Protein AF-A0A925WZ23-F1 (afdb_monomer)

Solvent-accessible surface area (backbone atoms only — not comparable to full-atom values): 11153 Å² total; per-residue (Å²): 137,86,86,80,85,84,81,82,82,82,83,83,80,76,80,79,72,85,75,87,81,86,76,84,57,63,62,31,81,73,69,48,51,49,50,76,66,59,37,26,32,71,50,56,82,53,88,65,64,74,45,58,58,96,52,36,69,50,75,63,53,84,91,38,93,86,45,48,68,52,73,32,52,40,54,87,93,41,61,55,33,90,82,62,77,79,44,45,34,69,83,40,50,71,52,77,45,82,48,52,50,87,78,73,72,67,96,45,88,52,53,52,71,43,71,50,79,48,66,29,73,86,71,56,67,51,42,40,31,43,44,62,55,30,42,33,32,53,35,81,97,79,52,36,68,55,63,67,46,85,39,67,36,53,79,52,80,40,79,45,73,50,74,44,69,52,66,78,81,76,81,77,80,124

Nearest PDB structures (foldseek):
  1mk9-assembly3_H  TM=7.115E-01  e=2.703E+00  Gallus gallus
  1mk9-assembly2_B  TM=7.123E-01  e=5.348E+00  Gallus gallus
  6jpl-assembly2_C  TM=5.974E-01  e=4.024E+00  Saccharomyces cerevisiae S288C
  8s4y-assembly1_B  TM=5.486E-01  e=3.393E+00  Mus musculus

Structure (mmCIF, N/CA/C/O backbone):
data_AF-A0A925WZ23-F1
#
_entry.id   AF-A0A925WZ23-F1
#
loop_
_atom_site.group_PDB
_atom_site.id
_atom_site.type_symbol
_atom_site.label_atom_id
_atom_site.label_alt_id
_atom_site.label_comp_id
_atom_site.label_asym_id
_atom_site.label_entity_id
_atom_site.label_seq_id
_atom_site.pdbx_PDB_ins_code
_atom_site.Cartn_x
_atom_site.Cartn_y
_atom_site.Cartn_z
_atom_site.occupancy
_atom_site.B_iso_or_equiv
_atom_site.auth_seq_id
_atom_site.auth_comp_id
_atom_site.auth_asym_id
_atom_site.auth_atom_id
_atom_site.pdbx_PDB_model_num
ATOM 1 N N . MET A 1 1 ? -72.463 7.765 33.916 1.00 39.47 1 MET A N 1
ATOM 2 C CA . MET A 1 1 ? -71.808 6.983 32.841 1.00 39.47 1 MET A CA 1
ATOM 3 C C . MET A 1 1 ? -70.412 7.551 32.624 1.00 39.47 1 MET A C 1
ATOM 5 O O . MET A 1 1 ? -70.305 8.736 32.345 1.00 39.47 1 MET A O 1
ATOM 9 N N . ARG A 1 2 ? -69.348 6.773 32.864 1.00 41.22 2 ARG A N 1
ATOM 10 C CA . ARG A 1 2 ? -67.948 7.220 32.736 1.00 41.22 2 ARG A CA 1
ATOM 11 C C . ARG A 1 2 ? -67.369 6.653 31.438 1.00 41.22 2 ARG A C 1
ATOM 13 O O . ARG A 1 2 ? -67.176 5.446 31.351 1.00 41.22 2 ARG A O 1
ATOM 20 N N . SER A 1 3 ? -67.134 7.512 30.449 1.00 43.75 3 SER A N 1
ATOM 21 C CA . SER A 1 3 ? -66.440 7.150 29.207 1.00 43.75 3 SER A CA 1
ATOM 22 C C . SER A 1 3 ? -64.935 7.075 29.476 1.00 43.75 3 SER A C 1
ATOM 24 O O . SER A 1 3 ? -64.373 8.003 30.060 1.00 43.75 3 SER A O 1
ATOM 26 N N . ARG A 1 4 ? -64.288 5.964 29.110 1.00 53.38 4 ARG A N 1
ATOM 27 C CA . ARG A 1 4 ? -62.828 5.818 29.156 1.00 53.38 4 ARG A CA 1
ATOM 28 C C . ARG A 1 4 ? -62.291 5.892 27.733 1.00 53.38 4 ARG A C 1
ATOM 30 O O . ARG A 1 4 ? -62.559 5.011 26.924 1.00 53.38 4 ARG A O 1
ATOM 37 N N . LEU A 1 5 ? -61.543 6.954 27.459 1.00 49.75 5 LEU A N 1
ATOM 38 C CA . LEU A 1 5 ? -60.816 7.164 26.216 1.00 49.75 5 LEU A CA 1
ATOM 39 C C . LEU A 1 5 ? -59.520 6.339 26.274 1.00 49.75 5 LEU A C 1
ATOM 41 O O . LEU A 1 5 ? -58.648 6.618 27.095 1.00 49.75 5 LEU A O 1
ATOM 45 N N . PHE A 1 6 ? -59.415 5.300 25.448 1.00 47.91 6 PHE A N 1
ATOM 46 C CA . PHE A 1 6 ? -58.162 4.574 25.245 1.00 47.91 6 PHE A CA 1
ATOM 47 C C . PHE A 1 6 ? -57.334 5.326 24.200 1.00 47.91 6 PHE A C 1
ATOM 49 O O . PHE A 1 6 ? -57.698 5.368 23.028 1.00 47.91 6 PHE A O 1
ATOM 56 N N . VAL A 1 7 ? -56.232 5.935 24.632 1.00 54.97 7 VAL A N 1
ATOM 57 C CA . VAL A 1 7 ? -55.208 6.476 23.733 1.00 54.97 7 VAL A CA 1
ATOM 58 C C . VAL A 1 7 ? -54.249 5.335 23.409 1.00 54.97 7 VAL A C 1
ATOM 60 O O . VAL A 1 7 ? -53.565 4.823 24.293 1.00 54.97 7 VAL A O 1
ATOM 63 N N . LEU A 1 8 ? -54.246 4.902 22.150 1.00 46.81 8 LEU A N 1
ATOM 64 C CA . LEU A 1 8 ? -53.315 3.909 21.627 1.00 46.81 8 LEU A CA 1
ATOM 65 C C . LEU A 1 8 ? -52.092 4.651 21.074 1.00 46.81 8 LEU A C 1
ATOM 67 O O . LEU A 1 8 ? -52.156 5.247 20.002 1.00 46.81 8 LEU A O 1
ATOM 71 N N . THR A 1 9 ? -50.987 4.648 21.815 1.00 55.19 9 THR A N 1
ATOM 72 C CA . THR A 1 9 ? -49.722 5.234 21.356 1.00 55.19 9 THR A CA 1
ATOM 73 C C . THR A 1 9 ? -48.962 4.191 20.538 1.00 55.19 9 THR A C 1
ATOM 75 O O . THR A 1 9 ? -48.444 3.222 21.090 1.00 55.19 9 THR A O 1
ATOM 78 N N . THR A 1 10 ? -48.901 4.356 19.218 1.00 57.50 10 THR A N 1
ATOM 79 C CA . THR A 1 10 ? -48.078 3.510 18.342 1.00 57.50 10 THR A CA 1
ATOM 80 C C . THR A 1 10 ? -46.626 3.991 18.393 1.00 57.50 10 THR A C 1
ATOM 82 O O . THR A 1 10 ? -46.320 5.095 17.949 1.00 57.50 10 THR A O 1
ATOM 85 N N . LEU A 1 11 ? -45.724 3.176 18.947 1.00 54.38 11 LEU A N 1
ATOM 86 C CA . LEU A 1 11 ? -44.281 3.430 18.941 1.00 54.38 11 LEU A CA 1
ATOM 87 C C . LEU A 1 11 ? -43.691 2.958 17.602 1.00 54.38 11 LEU A C 1
ATOM 89 O O . LEU A 1 11 ? -43.564 1.758 17.366 1.00 54.38 11 LEU A O 1
ATOM 93 N N . LEU A 1 12 ? -43.348 3.898 16.720 1.00 55.97 12 LEU A N 1
ATOM 94 C CA . LEU A 1 12 ? -42.657 3.618 15.462 1.00 55.97 12 LEU A CA 1
ATOM 95 C C . LEU A 1 12 ? -41.151 3.480 15.740 1.00 55.97 12 LEU A C 1
ATOM 97 O O . LEU A 1 12 ? -40.450 4.473 15.916 1.00 55.97 12 LEU A O 1
ATOM 101 N N . ILE A 1 13 ? -40.653 2.245 15.811 1.00 62.09 13 ILE A N 1
ATOM 102 C CA . ILE A 1 13 ? -39.216 1.963 15.911 1.00 62.09 13 ILE A CA 1
ATOM 103 C C . ILE A 1 13 ? -38.623 2.102 14.507 1.00 62.09 13 ILE A C 1
ATOM 105 O O . ILE A 1 13 ? -38.771 1.214 13.669 1.00 62.09 13 ILE A O 1
ATOM 109 N N . THR A 1 14 ? -37.954 3.218 14.227 1.00 55.91 14 THR A N 1
ATOM 110 C CA . THR A 1 14 ? -37.110 3.338 13.035 1.00 55.91 14 THR A CA 1
ATOM 111 C C . THR A 1 14 ? -35.852 2.504 13.251 1.00 55.91 14 THR A C 1
ATOM 113 O O . THR A 1 14 ? -34.977 2.898 14.024 1.00 55.91 14 THR A O 1
ATOM 116 N N . LEU A 1 15 ? -35.745 1.353 12.580 1.00 49.62 15 LEU A N 1
ATOM 117 C CA . LEU A 1 15 ? -34.455 0.688 12.420 1.00 49.62 15 LEU A CA 1
ATOM 118 C C . LEU A 1 15 ? -33.550 1.628 11.616 1.00 49.62 15 LEU A C 1
ATOM 120 O O . LEU A 1 15 ? -33.713 1.783 10.406 1.00 49.62 15 LEU A O 1
ATOM 124 N N . LEU A 1 16 ? -32.600 2.266 12.294 1.00 52.72 16 LEU A N 1
ATOM 125 C CA . LEU A 1 16 ? -31.452 2.875 11.637 1.00 52.72 16 LEU A CA 1
ATOM 126 C C . LEU A 1 16 ? -30.608 1.721 11.088 1.00 52.72 16 LEU A C 1
ATOM 128 O O . LEU A 1 16 ? -29.799 1.139 11.805 1.00 52.72 16 LEU A O 1
ATOM 132 N N . GLY A 1 17 ? -30.858 1.329 9.838 1.00 53.75 17 GLY A N 1
ATOM 133 C CA . GLY A 1 17 ? -29.976 0.406 9.133 1.00 53.75 17 GLY A CA 1
ATOM 134 C C . GLY A 1 17 ? -28.575 1.009 9.082 1.00 53.75 17 GLY A C 1
ATOM 135 O O . GLY A 1 17 ? -28.423 2.173 8.703 1.00 53.75 17 GLY A O 1
ATOM 136 N N . SER A 1 18 ? -27.558 0.246 9.483 1.00 59.31 18 SER A N 1
ATOM 137 C CA . SER A 1 18 ? -26.174 0.662 9.286 1.00 59.31 18 SER A CA 1
ATOM 138 C C . SER A 1 18 ? -25.931 0.806 7.784 1.00 59.31 18 SER A C 1
ATOM 140 O O . SER A 1 18 ? -26.081 -0.138 7.009 1.00 59.31 18 SER A O 1
ATOM 142 N N . ARG A 1 19 ? -25.610 2.023 7.342 1.00 58.12 19 ARG A N 1
ATOM 143 C CA . ARG A 1 19 ? -25.123 2.243 5.981 1.00 58.12 19 ARG A CA 1
ATOM 144 C C . ARG A 1 19 ? -23.634 1.932 5.980 1.00 58.12 19 ARG A C 1
ATOM 146 O O . ARG A 1 19 ? -22.880 2.594 6.687 1.00 58.12 19 ARG A O 1
ATOM 153 N N . ALA A 1 20 ? -23.220 0.947 5.190 1.00 65.12 20 ALA A N 1
ATOM 154 C CA . ALA A 1 20 ? -21.821 0.821 4.813 1.00 65.12 20 ALA A CA 1
ATOM 155 C C . ALA A 1 20 ? -21.452 2.060 3.982 1.00 65.12 20 ALA A C 1
ATOM 157 O O . ALA A 1 20 ? -22.088 2.339 2.965 1.00 65.12 20 ALA A O 1
ATOM 158 N N . HIS A 1 21 ? -20.487 2.844 4.459 1.00 76.56 21 HIS A N 1
ATOM 159 C CA . HIS A 1 21 ? -19.966 4.005 3.748 1.00 76.56 21 HIS A CA 1
ATOM 160 C C . HIS A 1 21 ? -18.660 3.598 3.066 1.00 76.56 21 HIS A C 1
ATOM 162 O O . HIS A 1 21 ? -17.640 3.451 3.736 1.00 76.56 21 HIS A O 1
ATOM 168 N N . ALA A 1 22 ? -18.697 3.393 1.751 1.00 89.56 22 ALA A N 1
ATOM 169 C CA . ALA A 1 22 ? -17.489 3.201 0.958 1.00 89.56 22 ALA A CA 1
ATOM 170 C C . ALA A 1 22 ? -16.829 4.563 0.707 1.00 89.56 22 ALA A C 1
ATOM 172 O O . ALA A 1 22 ? -17.512 5.535 0.376 1.00 89.56 22 ALA A O 1
ATOM 173 N N . LEU A 1 23 ? -15.514 4.635 0.900 1.00 94.75 23 LEU A N 1
ATOM 174 C CA . LEU A 1 23 ? -14.710 5.809 0.590 1.00 94.75 23 LEU A CA 1
ATOM 175 C C . LEU A 1 23 ? -13.649 5.417 -0.436 1.00 94.75 23 LEU A C 1
ATOM 177 O O . LEU A 1 23 ? -12.759 4.627 -0.124 1.00 94.75 23 LEU A O 1
ATOM 181 N N . ASP A 1 24 ? -13.721 6.009 -1.624 1.00 95.56 24 ASP A N 1
ATOM 182 C CA . ASP A 1 24 ? -12.713 5.802 -2.658 1.00 95.56 24 ASP A CA 1
ATOM 183 C C . ASP A 1 24 ? -11.449 6.594 -2.309 1.00 95.56 24 ASP A C 1
ATOM 185 O O . ASP A 1 24 ? -11.423 7.825 -2.380 1.00 95.56 24 ASP A O 1
ATOM 189 N N . LEU A 1 25 ? -10.386 5.881 -1.931 1.00 96.94 25 LEU A N 1
ATOM 190 C CA . LEU A 1 25 ? -9.069 6.484 -1.687 1.00 96.94 25 LEU A CA 1
ATOM 191 C C . LEU A 1 25 ? -8.314 6.773 -2.992 1.00 96.94 25 LEU A C 1
ATOM 193 O O . LEU A 1 25 ? -7.439 7.637 -3.026 1.00 96.94 25 LEU A O 1
ATOM 197 N N . TYR A 1 26 ? -8.648 6.042 -4.056 1.00 97.44 26 TYR A N 1
ATOM 198 C CA . TYR A 1 26 ? -8.081 6.189 -5.388 1.00 97.44 26 TYR A CA 1
ATOM 199 C C . TYR A 1 26 ? -9.083 5.729 -6.451 1.00 97.44 26 TYR A C 1
ATOM 201 O O . TYR A 1 26 ? -9.623 4.629 -6.375 1.00 97.44 26 TYR A O 1
ATOM 209 N N . ASN A 1 27 ? -9.278 6.556 -7.475 1.00 96.50 27 ASN A N 1
ATOM 210 C CA . ASN A 1 27 ? -10.039 6.246 -8.674 1.00 96.50 27 ASN A CA 1
ATOM 211 C C . ASN A 1 27 ? -9.150 6.421 -9.913 1.00 96.50 27 ASN A C 1
ATOM 213 O O . ASN A 1 27 ? -8.885 7.542 -10.358 1.00 96.50 27 ASN A O 1
ATOM 217 N N . GLY A 1 28 ? -8.714 5.308 -10.502 1.00 96.12 28 GLY A N 1
ATOM 218 C CA . GLY A 1 28 ? -7.840 5.332 -11.674 1.00 96.12 28 GLY A CA 1
ATOM 219 C C . GLY A 1 28 ? -8.473 5.930 -12.933 1.00 96.12 28 GLY A C 1
ATOM 220 O O . GLY A 1 28 ? -7.747 6.426 -13.793 1.00 96.12 28 GLY A O 1
ATOM 221 N N . ALA A 1 29 ? -9.808 5.978 -13.032 1.00 96.38 29 ALA A N 1
ATOM 222 C CA . ALA A 1 29 ? -10.502 6.587 -14.170 1.00 96.38 29 ALA A CA 1
ATOM 223 C C . ALA A 1 29 ? -10.281 8.107 -14.274 1.00 96.38 29 ALA A C 1
ATOM 225 O O . ALA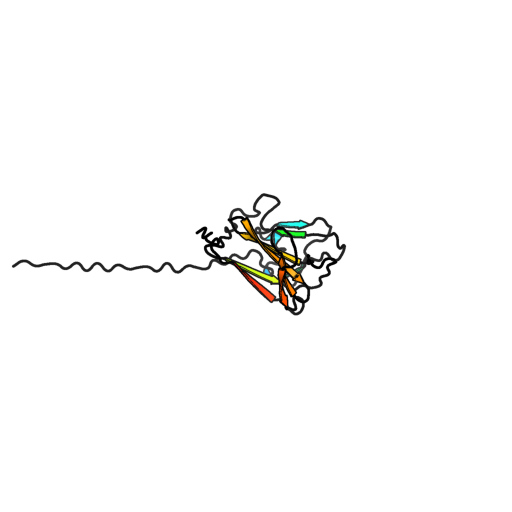 A 1 29 ? -10.519 8.688 -15.331 1.00 96.38 29 ALA A O 1
ATOM 226 N N . LEU A 1 30 ? -9.801 8.754 -13.205 1.00 96.88 30 LEU A N 1
ATOM 227 C CA . LEU A 1 30 ? -9.452 10.177 -13.212 1.00 96.88 30 LEU A CA 1
ATOM 228 C C . LEU A 1 30 ? -8.134 10.479 -13.943 1.00 96.88 30 LEU A C 1
ATOM 230 O O . LEU A 1 30 ? -7.814 11.647 -14.147 1.00 96.88 30 LEU A O 1
ATOM 234 N N . GLY A 1 31 ? -7.360 9.461 -14.335 1.00 96.44 31 GLY A N 1
ATOM 235 C CA . GLY A 1 31 ? -6.107 9.657 -15.072 1.00 96.44 31 GLY A CA 1
ATOM 236 C C . GLY A 1 31 ? -4.987 10.310 -14.253 1.00 96.44 31 GLY A C 1
ATOM 237 O O . GLY A 1 31 ? -4.012 10.788 -14.826 1.00 96.44 31 GLY A O 1
ATOM 238 N N . THR A 1 32 ? -5.108 10.316 -12.926 1.00 97.50 32 THR A N 1
ATOM 239 C CA . THR A 1 32 ? -4.125 10.851 -11.973 1.00 97.50 32 THR A CA 1
ATOM 240 C C . THR A 1 32 ? -3.491 9.735 -11.142 1.00 97.50 32 THR A C 1
ATOM 242 O O . THR A 1 32 ? -3.977 8.601 -11.136 1.00 97.50 32 THR A O 1
ATOM 245 N N . THR A 1 33 ? -2.376 10.013 -10.466 1.00 97.62 33 THR A N 1
ATOM 246 C CA . THR A 1 33 ? -1.797 9.094 -9.471 1.00 97.62 33 THR A CA 1
ATOM 247 C C . THR A 1 33 ? -2.576 9.172 -8.148 1.00 97.62 33 THR A C 1
ATOM 249 O O . THR A 1 33 ? -3.246 10.178 -7.894 1.00 97.62 33 THR A O 1
ATOM 252 N N . PRO A 1 34 ? -2.513 8.148 -7.272 1.00 97.88 34 PRO A N 1
ATOM 253 C CA . PRO A 1 34 ? -3.244 8.161 -6.002 1.00 97.88 34 PRO A CA 1
ATOM 254 C C . PRO A 1 34 ? -2.949 9.382 -5.119 1.00 97.88 34 PRO A C 1
ATOM 256 O O . PRO A 1 34 ? -3.846 9.917 -4.468 1.00 97.88 34 PRO A O 1
ATOM 259 N N . ASP A 1 35 ? -1.713 9.884 -5.135 1.00 97.81 35 ASP A N 1
ATOM 260 C CA . ASP A 1 35 ? -1.300 11.038 -4.335 1.00 97.81 35 ASP A CA 1
ATOM 261 C C . ASP A 1 35 ? -1.810 12.393 -4.852 1.00 97.81 35 ASP A C 1
ATOM 263 O O . ASP A 1 35 ? -1.763 13.397 -4.143 1.00 97.81 35 ASP A O 1
ATOM 267 N N . GLN A 1 36 ? -2.373 12.417 -6.060 1.00 97.75 36 GLN A N 1
ATOM 268 C CA . GLN A 1 36 ? -3.019 13.590 -6.646 1.00 97.75 36 GLN A CA 1
ATOM 269 C C . GLN A 1 36 ? -4.522 13.664 -6.325 1.00 97.75 36 GLN A C 1
ATOM 271 O O . GLN A 1 36 ? -5.186 14.610 -6.744 1.00 97.75 36 GLN A O 1
ATOM 276 N N . GLN A 1 37 ? -5.073 12.689 -5.590 1.00 97.88 37 GLN A N 1
ATOM 277 C CA . GLN A 1 37 ? -6.508 12.610 -5.268 1.00 97.88 37 GLN A CA 1
ATOM 278 C C . GLN A 1 37 ? -6.840 13.023 -3.826 1.00 97.88 37 GLN A C 1
ATOM 280 O O . GLN A 1 37 ? -7.991 12.954 -3.404 1.00 97.88 37 GLN A O 1
ATOM 285 N N . GLY A 1 38 ? -5.840 13.488 -3.069 1.00 97.50 38 GLY A N 1
ATOM 286 C CA . GLY A 1 38 ? -6.034 14.132 -1.767 1.00 97.50 38 GLY A CA 1
ATOM 287 C C . GLY A 1 38 ? -6.230 13.188 -0.579 1.00 97.50 38 GLY A C 1
ATOM 288 O O . GLY A 1 38 ? -6.439 13.678 0.525 1.00 97.50 38 GLY A O 1
ATOM 289 N N . TRP A 1 39 ? -6.151 11.869 -0.769 1.00 97.94 39 TRP A N 1
ATOM 290 C CA . TRP A 1 39 ? -6.257 10.878 0.316 1.00 97.94 39 TRP A CA 1
ATOM 291 C C . TRP A 1 39 ? -4.931 10.240 0.704 1.00 97.94 39 TRP A C 1
ATOM 293 O O . TRP A 1 39 ? -4.758 9.830 1.850 1.00 97.94 39 TRP A O 1
ATOM 303 N N . LEU A 1 40 ? -4.009 10.148 -0.250 1.00 97.94 40 LEU A N 1
ATOM 304 C CA . LEU A 1 40 ? -2.755 9.429 -0.109 1.00 97.94 40 LEU A CA 1
ATOM 305 C C . LEU A 1 40 ? -1.581 10.349 -0.440 1.00 97.94 40 LEU A C 1
ATOM 307 O O . LEU A 1 40 ? -1.723 11.348 -1.139 1.00 97.94 40 LEU A O 1
ATOM 311 N N . LYS A 1 41 ? -0.403 10.005 0.065 1.00 97.81 41 LYS A N 1
ATOM 312 C CA . LYS A 1 41 ? 0.867 10.642 -0.256 1.00 97.81 41 LYS A CA 1
ATOM 313 C C . LYS A 1 41 ? 1.820 9.586 -0.781 1.00 97.81 41 LYS A C 1
ATOM 315 O O . LYS A 1 41 ? 2.016 8.562 -0.130 1.00 97.81 41 LYS A O 1
ATOM 320 N N . PHE A 1 42 ? 2.419 9.861 -1.935 1.00 97.44 42 PHE A N 1
ATOM 321 C CA . PHE A 1 42 ? 3.520 9.070 -2.459 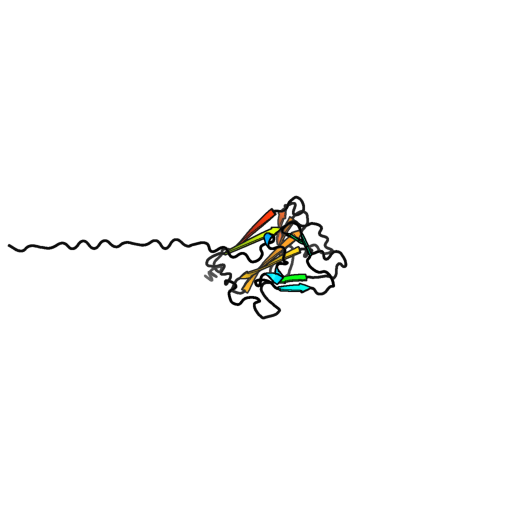1.00 97.44 42 PHE A CA 1
ATOM 322 C C . PHE A 1 42 ? 4.821 9.467 -1.761 1.00 97.44 42 PHE A C 1
ATOM 324 O O . PHE A 1 42 ? 5.129 10.658 -1.648 1.00 97.44 42 PHE A O 1
ATOM 331 N N . ASN A 1 43 ? 5.571 8.467 -1.307 1.00 95.12 43 ASN A N 1
ATOM 332 C CA . ASN A 1 43 ? 6.930 8.618 -0.802 1.00 95.12 43 ASN A CA 1
ATOM 333 C C . ASN A 1 43 ? 7.804 7.516 -1.406 1.00 95.12 43 ASN A C 1
ATOM 335 O O . ASN A 1 43 ? 7.346 6.386 -1.571 1.00 95.12 43 ASN A O 1
ATOM 339 N N . THR A 1 44 ? 9.057 7.844 -1.702 1.00 94.44 44 THR A N 1
ATOM 340 C CA . THR A 1 44 ? 10.079 6.904 -2.177 1.00 94.44 44 THR A CA 1
ATOM 341 C C . THR A 1 44 ? 11.439 7.312 -1.614 1.00 94.44 44 THR A C 1
ATOM 343 O O . THR A 1 44 ? 11.664 8.499 -1.362 1.00 94.44 44 THR A O 1
ATOM 346 N N . ASP A 1 45 ? 12.325 6.345 -1.390 1.00 92.81 45 ASP A N 1
ATOM 347 C CA . ASP A 1 45 ? 13.746 6.578 -1.102 1.00 92.81 45 ASP A CA 1
ATOM 348 C C . ASP A 1 45 ? 14.638 6.485 -2.359 1.00 92.81 45 ASP A C 1
ATOM 350 O O . ASP A 1 45 ? 15.842 6.739 -2.280 1.00 92.81 45 ASP A O 1
ATOM 354 N N . GLY A 1 46 ? 14.041 6.176 -3.516 1.00 91.12 46 GLY A N 1
ATOM 355 C CA . GLY A 1 46 ? 14.698 6.090 -4.817 1.00 91.12 46 GLY A CA 1
ATOM 356 C C . GLY A 1 46 ? 14.198 7.115 -5.842 1.00 91.12 46 GLY A C 1
ATOM 357 O O . GLY A 1 46 ? 13.664 8.172 -5.501 1.00 91.12 46 GLY A O 1
ATOM 358 N N . ALA A 1 47 ? 14.431 6.824 -7.124 1.00 89.81 47 ALA A N 1
ATOM 359 C CA . ALA A 1 47 ? 14.112 7.714 -8.247 1.00 89.81 47 ALA A CA 1
ATOM 360 C C . ALA A 1 47 ? 12.823 7.325 -8.992 1.00 89.81 47 ALA A C 1
ATOM 362 O O . ALA A 1 47 ? 12.350 8.079 -9.847 1.00 89.81 47 ALA A O 1
ATOM 363 N N . SER A 1 48 ? 12.261 6.157 -8.694 1.00 92.44 48 SER A N 1
ATOM 364 C CA . SER A 1 48 ? 11.067 5.634 -9.335 1.00 92.44 48 SER A CA 1
ATOM 365 C C . SER A 1 48 ? 9.851 6.467 -8.966 1.00 92.44 48 SER A C 1
ATOM 367 O O . SER A 1 48 ? 9.634 6.855 -7.816 1.00 92.44 48 SER A O 1
ATOM 369 N N . THR A 1 49 ? 9.034 6.742 -9.976 1.00 93.62 49 THR A N 1
ATOM 370 C CA . THR A 1 49 ? 7.807 7.524 -9.843 1.00 93.62 49 THR A CA 1
ATOM 371 C C . THR A 1 49 ? 6.631 6.723 -10.390 1.00 93.62 49 THR A C 1
ATOM 373 O O . THR A 1 49 ? 6.789 5.990 -11.371 1.00 93.62 49 THR A O 1
ATOM 376 N N . PRO A 1 50 ? 5.447 6.817 -9.765 1.00 96.81 50 PRO A N 1
ATOM 377 C CA . PRO A 1 50 ? 4.261 6.152 -10.271 1.00 96.81 50 PRO A CA 1
ATOM 378 C C . PRO A 1 50 ? 3.831 6.773 -11.602 1.00 96.81 50 PRO A C 1
ATOM 380 O O . PRO A 1 50 ? 3.830 7.992 -11.769 1.00 96.81 50 PRO A O 1
ATOM 383 N N . THR A 1 51 ? 3.414 5.932 -12.543 1.00 97.00 51 THR A N 1
ATOM 384 C CA . THR A 1 51 ? 2.897 6.353 -13.851 1.00 97.00 51 THR A CA 1
ATOM 385 C C . THR A 1 51 ? 1.448 5.918 -14.004 1.00 97.00 51 THR A C 1
ATOM 387 O O . THR A 1 51 ? 1.073 4.837 -13.552 1.00 97.00 51 THR A O 1
ATOM 390 N N . THR A 1 52 ? 0.614 6.745 -14.637 1.00 97.38 52 THR A N 1
ATOM 391 C CA . THR A 1 52 ? -0.807 6.434 -14.848 1.00 97.38 52 THR A CA 1
ATOM 392 C C . THR A 1 52 ? -1.100 6.190 -16.325 1.00 97.38 52 THR A C 1
ATOM 394 O O . THR A 1 52 ? -0.789 7.021 -17.175 1.00 97.38 52 THR A O 1
ATOM 397 N N . ALA A 1 53 ? -1.723 5.051 -16.628 1.00 95.88 53 ALA A N 1
ATOM 398 C CA . ALA A 1 53 ? -2.195 4.680 -17.960 1.00 95.88 53 ALA A CA 1
ATOM 399 C C . ALA A 1 53 ? -3.336 3.653 -17.855 1.00 95.88 53 ALA A C 1
ATOM 401 O O . ALA A 1 53 ? -3.350 2.820 -16.952 1.00 95.88 53 ALA A O 1
ATOM 402 N N . GLY A 1 54 ? -4.302 3.693 -18.781 1.00 93.19 54 GLY A N 1
ATOM 403 C CA . GLY A 1 54 ? -5.364 2.677 -18.860 1.00 93.19 54 GLY A CA 1
ATOM 404 C C . GLY A 1 54 ? -6.210 2.538 -17.586 1.00 93.19 54 GLY A C 1
ATOM 405 O O . GLY A 1 54 ? -6.537 1.422 -17.191 1.00 93.19 54 GLY A O 1
ATOM 406 N N . ASN A 1 55 ? -6.539 3.661 -16.939 1.00 96.25 55 ASN A N 1
ATOM 407 C CA . ASN A 1 55 ? -7.269 3.734 -15.666 1.00 96.25 55 ASN A CA 1
ATOM 408 C C . ASN A 1 55 ? -6.562 3.050 -14.481 1.00 96.25 55 ASN A C 1
ATOM 410 O O . ASN A 1 55 ? -7.220 2.577 -13.555 1.00 96.25 55 ASN A O 1
ATOM 414 N N . LYS A 1 56 ? -5.229 2.946 -14.526 1.00 95.75 56 LYS A N 1
ATOM 415 C CA . LYS A 1 56 ? -4.402 2.307 -13.497 1.00 95.75 56 LYS A CA 1
ATOM 416 C C . LYS A 1 56 ? -3.145 3.120 -13.242 1.00 95.75 56 LYS A C 1
ATOM 418 O O . LYS A 1 56 ? -2.660 3.811 -14.137 1.00 95.75 56 LYS A O 1
ATOM 423 N N . THR A 1 57 ? -2.582 2.957 -12.053 1.00 97.50 57 THR A N 1
ATOM 424 C CA . THR A 1 57 ? -1.249 3.445 -11.715 1.00 97.50 57 THR A CA 1
ATOM 425 C C . THR A 1 57 ? -0.293 2.264 -11.593 1.00 97.50 57 THR A C 1
ATOM 427 O O . THR A 1 57 ? -0.600 1.281 -10.924 1.00 97.50 57 THR A O 1
ATOM 430 N N . THR A 1 58 ? 0.859 2.365 -12.250 1.00 97.06 58 THR A N 1
ATOM 431 C CA . THR A 1 58 ? 1.972 1.420 -12.134 1.00 97.06 58 THR A CA 1
ATOM 432 C C . THR A 1 58 ? 3.082 2.072 -11.327 1.00 97.06 58 THR A C 1
ATOM 434 O O . THR A 1 58 ? 3.507 3.182 -11.649 1.00 97.06 58 THR A O 1
ATOM 437 N N . PHE A 1 59 ? 3.554 1.380 -10.295 1.00 95.94 59 PHE A N 1
ATOM 438 C CA . PHE A 1 59 ? 4.762 1.736 -9.564 1.00 95.94 59 PHE A CA 1
ATOM 439 C C . PHE A 1 59 ? 5.793 0.624 -9.777 1.00 95.94 59 PHE A C 1
ATOM 441 O O . PHE A 1 59 ? 5.549 -0.521 -9.406 1.00 95.94 59 PHE A O 1
ATOM 448 N N . ASP A 1 60 ? 6.892 0.959 -10.450 1.00 94.56 60 ASP A N 1
ATOM 449 C CA . ASP A 1 60 ? 7.973 0.042 -10.812 1.00 94.56 60 ASP A CA 1
ATOM 450 C C . ASP A 1 60 ? 9.218 0.419 -10.007 1.00 94.56 60 ASP A C 1
ATOM 452 O O . ASP A 1 60 ? 9.715 1.528 -10.155 1.00 94.56 60 ASP A O 1
ATOM 456 N N . THR A 1 61 ? 9.694 -0.487 -9.154 1.00 93.19 61 THR A N 1
ATOM 457 C CA . THR A 1 61 ? 10.908 -0.332 -8.332 1.00 93.19 61 THR A CA 1
ATOM 458 C C . THR A 1 61 ? 12.049 -1.237 -8.812 1.00 93.19 61 THR A C 1
ATOM 460 O O . THR A 1 61 ? 13.039 -1.442 -8.112 1.00 93.19 61 THR A O 1
ATOM 463 N N . SER A 1 62 ? 11.937 -1.804 -10.018 1.00 90.88 62 SER A N 1
ATOM 464 C CA . SER A 1 62 ? 12.872 -2.810 -10.545 1.00 90.88 62 SER A CA 1
ATOM 465 C C . SER A 1 62 ? 14.270 -2.265 -10.857 1.00 90.88 62 SER A C 1
ATOM 467 O O . SER A 1 62 ? 15.206 -3.045 -11.049 1.00 90.88 62 SER A O 1
ATOM 469 N N . ALA A 1 63 ? 14.443 -0.939 -10.864 1.00 90.12 63 ALA A N 1
ATOM 470 C CA . ALA A 1 63 ? 15.717 -0.279 -11.128 1.00 90.12 63 ALA A CA 1
ATOM 471 C C . ALA A 1 63 ? 16.801 -0.618 -10.085 1.00 90.12 63 ALA A C 1
ATOM 473 O O . ALA A 1 63 ? 17.979 -0.714 -10.439 1.00 90.12 63 ALA A O 1
ATOM 474 N N . ALA A 1 64 ? 16.425 -0.816 -8.816 1.00 88.75 64 ALA A N 1
ATOM 475 C CA . ALA A 1 64 ? 17.343 -1.218 -7.752 1.00 88.75 64 ALA A CA 1
ATOM 476 C C . ALA A 1 64 ? 16.609 -1.948 -6.617 1.00 88.75 64 ALA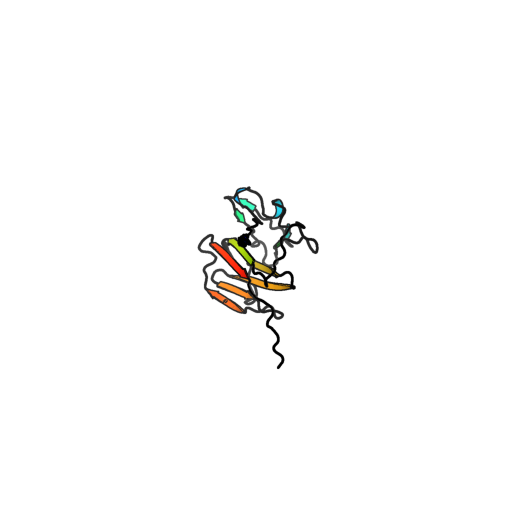 A C 1
ATOM 478 O O . ALA A 1 64 ? 15.638 -1.438 -6.077 1.00 88.75 64 ALA A O 1
ATOM 479 N N . GLN A 1 65 ? 17.142 -3.082 -6.143 1.00 84.62 65 GLN A N 1
ATOM 480 C CA . GLN A 1 65 ? 16.540 -3.823 -5.016 1.00 84.62 65 GLN A CA 1
ATOM 481 C C . GLN A 1 65 ? 16.501 -3.052 -3.685 1.00 84.62 65 GLN A C 1
ATOM 483 O O . GLN A 1 65 ? 15.790 -3.448 -2.765 1.00 84.62 65 GLN A O 1
ATOM 488 N N . SER A 1 66 ? 17.291 -1.986 -3.543 1.00 89.06 66 SER A N 1
ATOM 489 C CA . SER A 1 66 ? 17.247 -1.122 -2.361 1.00 89.06 66 SER A CA 1
ATOM 490 C C . SER A 1 66 ? 16.088 -0.131 -2.385 1.00 89.06 66 SER A C 1
ATOM 492 O O . SER A 1 66 ? 15.821 0.470 -1.352 1.00 89.06 66 SER A O 1
ATOM 494 N N . GLU A 1 67 ? 15.455 0.074 -3.539 1.00 92.25 67 GLU A N 1
ATOM 495 C CA . GLU A 1 67 ? 14.412 1.074 -3.705 1.00 92.25 67 GLU A CA 1
ATOM 496 C C . GLU A 1 67 ? 13.113 0.652 -3.020 1.00 92.25 67 GLU A C 1
ATOM 498 O O . GLU A 1 67 ? 12.621 -0.468 -3.175 1.00 92.25 67 GLU A O 1
ATOM 503 N N . ARG A 1 68 ? 12.553 1.584 -2.254 1.00 91.38 68 ARG A N 1
ATOM 504 C CA . ARG A 1 68 ? 11.320 1.424 -1.498 1.00 91.38 68 ARG A CA 1
ATOM 505 C C . ARG A 1 68 ? 10.457 2.647 -1.701 1.00 91.38 68 ARG A C 1
ATOM 507 O O . ARG A 1 68 ? 10.909 3.785 -1.620 1.00 91.38 68 ARG A O 1
ATOM 514 N N . GLY A 1 69 ? 9.169 2.413 -1.866 1.00 94.75 69 GLY A N 1
ATOM 515 C CA . GLY A 1 69 ? 8.201 3.487 -1.914 1.00 94.75 69 GLY A CA 1
ATOM 516 C C . GLY A 1 69 ? 6.789 2.957 -1.850 1.00 94.75 69 GLY A C 1
ATOM 517 O O . GLY A 1 69 ? 6.553 1.751 -1.813 1.00 94.75 69 GLY A O 1
ATOM 518 N N . GLY A 1 70 ? 5.842 3.877 -1.821 1.00 96.12 70 GLY A N 1
ATOM 519 C CA . GLY A 1 70 ? 4.438 3.528 -1.782 1.00 96.12 70 GLY A CA 1
ATOM 520 C C . GLY A 1 70 ? 3.559 4.715 -1.452 1.00 96.12 70 GLY A C 1
ATOM 521 O O . GLY A 1 70 ? 4.001 5.866 -1.401 1.00 96.12 70 GLY A O 1
ATOM 522 N N . PHE A 1 71 ? 2.290 4.403 -1.226 1.00 97.56 71 PHE A N 1
ATOM 523 C CA . PHE A 1 71 ? 1.255 5.371 -0.909 1.00 97.56 71 PHE A CA 1
ATOM 524 C C . PHE A 1 71 ? 0.791 5.170 0.529 1.00 97.56 71 PHE A C 1
ATOM 526 O O . PHE A 1 71 ? 0.535 4.047 0.950 1.00 97.56 71 PHE A O 1
ATOM 533 N N . SER A 1 72 ? 0.663 6.262 1.277 1.00 97.25 72 SER A N 1
ATOM 534 C CA . SER A 1 72 ? 0.167 6.244 2.655 1.00 97.25 72 SER A CA 1
ATOM 535 C C . SER A 1 72 ? -0.855 7.350 2.873 1.00 97.25 72 SER A C 1
ATOM 537 O O . SER A 1 72 ? -0.725 8.432 2.304 1.00 97.25 72 SER A O 1
ATOM 539 N N . ASN A 1 73 ? -1.853 7.119 3.728 1.00 97.19 73 ASN A N 1
ATOM 540 C CA . ASN A 1 73 ? -2.758 8.174 4.195 1.00 97.19 73 ASN A CA 1
ATOM 541 C C . ASN A 1 73 ? -2.089 9.133 5.200 1.00 97.19 73 ASN A C 1
ATOM 543 O O . ASN A 1 73 ? -2.720 10.090 5.652 1.00 97.19 73 ASN A O 1
ATOM 547 N N . TYR A 1 74 ? -0.812 8.909 5.519 1.00 95.81 74 TYR A N 1
ATOM 548 C CA . TYR A 1 74 ? 0.039 9.806 6.287 1.00 95.81 74 TYR A CA 1
ATOM 549 C C . TYR A 1 74 ? 1.182 10.365 5.432 1.00 95.81 74 TYR A C 1
ATOM 551 O O . TYR A 1 74 ? 1.841 9.660 4.669 1.00 95.81 74 TYR A O 1
ATOM 559 N N . ASN A 1 75 ? 1.458 11.652 5.620 1.00 94.44 75 ASN A N 1
ATOM 560 C CA . ASN A 1 75 ? 2.709 12.288 5.246 1.00 94.44 75 ASN A CA 1
ATOM 561 C C . ASN A 1 75 ? 3.570 12.423 6.508 1.00 94.44 75 ASN A C 1
ATOM 563 O O . ASN A 1 75 ? 3.354 13.321 7.330 1.00 94.44 75 ASN A O 1
ATOM 567 N N . LEU A 1 76 ? 4.521 11.502 6.673 1.00 88.12 76 LEU A N 1
ATOM 568 C CA . LEU A 1 76 ? 5.272 11.312 7.915 1.00 88.12 76 LEU A CA 1
ATOM 569 C C . LEU A 1 76 ? 4.319 11.053 9.095 1.00 88.12 76 LEU A C 1
ATOM 571 O O . LEU A 1 76 ? 3.705 9.996 9.165 1.00 88.12 76 LEU A O 1
ATOM 575 N N . ILE A 1 77 ? 4.182 12.016 10.008 1.00 89.25 77 ILE A N 1
ATOM 576 C CA . ILE A 1 77 ? 3.342 11.911 11.212 1.00 89.25 77 ILE A CA 1
ATOM 577 C C . ILE A 1 77 ? 2.003 12.649 11.087 1.00 89.25 77 ILE A C 1
ATOM 579 O O . ILE A 1 77 ? 1.205 12.627 12.021 1.00 89.25 77 ILE A O 1
ATOM 583 N N . PHE A 1 78 ? 1.745 13.309 9.954 1.00 94.19 78 PHE A N 1
ATOM 584 C CA . PHE A 1 78 ? 0.515 14.064 9.729 1.00 94.19 78 PHE A CA 1
ATOM 585 C C . PHE A 1 78 ? -0.396 13.326 8.746 1.00 94.19 78 PHE A C 1
ATOM 587 O O . PHE A 1 78 ? 0.095 12.856 7.719 1.00 94.19 78 PHE A O 1
ATOM 594 N N . PRO A 1 79 ? -1.712 13.242 9.000 1.00 96.31 79 PRO A N 1
ATOM 595 C CA . PRO A 1 79 ? -2.634 12.692 8.018 1.00 96.31 79 PRO A CA 1
ATOM 596 C C . PRO A 1 79 ? -2.639 13.570 6.760 1.00 96.31 79 PRO A C 1
ATOM 598 O O . PRO A 1 79 ? -2.622 14.798 6.850 1.00 96.31 79 PRO A O 1
ATOM 601 N N . VAL A 1 80 ? -2.691 12.942 5.586 1.00 98.06 80 VAL A N 1
ATOM 602 C CA . VAL A 1 80 ? -2.843 13.643 4.298 1.00 98.06 80 VAL A CA 1
ATOM 603 C C . VAL A 1 80 ? -4.184 14.368 4.251 1.00 98.06 80 VAL A C 1
ATOM 605 O O . VAL A 1 80 ? -4.267 15.513 3.812 1.00 98.06 80 VAL A O 1
ATOM 608 N N . ASN A 1 81 ? -5.222 13.706 4.761 1.00 97.62 81 ASN A N 1
ATOM 609 C CA . ASN A 1 81 ? -6.561 14.248 4.880 1.00 97.62 81 ASN A CA 1
ATOM 610 C C . ASN A 1 81 ? -7.103 13.978 6.282 1.00 97.62 81 ASN A C 1
ATOM 612 O O . ASN A 1 81 ? -7.254 12.829 6.690 1.00 97.62 81 ASN A O 1
ATOM 616 N N . VAL A 1 82 ? -7.431 15.043 7.013 1.00 96.19 82 VAL A N 1
ATOM 617 C CA . VAL A 1 82 ? -8.000 14.951 8.368 1.00 96.19 82 VAL A CA 1
ATOM 618 C C . VAL A 1 82 ? -9.383 14.291 8.400 1.00 96.19 82 VAL A C 1
ATOM 620 O O . VAL A 1 82 ? -9.831 13.882 9.465 1.00 96.19 82 VAL A O 1
ATOM 623 N N . ALA A 1 83 ? -10.054 14.175 7.249 1.00 95.56 83 ALA A N 1
ATOM 624 C CA . ALA A 1 83 ? -11.323 13.472 7.103 1.00 95.56 83 ALA A CA 1
ATOM 625 C C . ALA A 1 83 ? -11.161 11.963 6.837 1.00 95.56 83 ALA A C 1
ATOM 627 O O . ALA A 1 83 ? -12.165 11.290 6.602 1.00 95.56 83 ALA A O 1
ATOM 628 N N . PHE A 1 84 ? -9.935 11.416 6.841 1.00 95.25 84 PHE A N 1
ATOM 629 C CA . PHE A 1 84 ? -9.732 9.972 6.698 1.00 95.25 84 PHE A CA 1
ATOM 630 C C . PHE A 1 84 ? -10.438 9.236 7.853 1.00 95.25 84 PHE A C 1
ATOM 632 O O . PHE A 1 84 ? -10.219 9.584 9.018 1.00 95.25 84 PHE A O 1
ATOM 639 N N . PRO A 1 85 ? -11.305 8.247 7.570 1.00 91.69 85 PRO A N 1
ATOM 640 C CA . PRO A 1 85 ? -12.113 7.612 8.599 1.00 91.69 85 PRO A CA 1
ATOM 641 C C . PRO A 1 85 ? -11.241 6.777 9.550 1.00 91.69 85 PRO A C 1
ATOM 643 O O . PRO A 1 85 ? -10.327 6.084 9.098 1.00 91.69 85 PRO A O 1
ATOM 646 N N . PRO A 1 86 ? -11.519 6.788 10.865 1.00 92.44 86 PRO A N 1
ATOM 647 C CA . PRO A 1 86 ? -10.823 5.908 11.792 1.00 92.44 86 PRO A CA 1
ATOM 648 C C . PRO A 1 86 ? -11.141 4.442 11.469 1.00 92.44 86 PRO A C 1
ATOM 650 O O . PRO A 1 86 ? -12.304 4.064 11.324 1.00 92.44 86 PRO A O 1
ATOM 653 N N . LEU A 1 87 ? -10.106 3.606 11.402 1.00 94.38 87 LEU A N 1
ATOM 654 C CA . LEU A 1 87 ? -10.243 2.169 11.178 1.00 94.38 87 LEU A CA 1
ATOM 655 C C . LEU A 1 87 ? -10.497 1.453 12.512 1.00 94.38 87 LEU A C 1
ATOM 657 O O . LEU A 1 87 ? -9.567 1.059 13.211 1.00 94.38 87 LEU A O 1
ATOM 661 N N . ASP A 1 88 ? -11.763 1.325 12.906 1.00 93.62 88 ASP A N 1
ATOM 662 C CA . ASP A 1 88 ? -12.155 0.647 14.147 1.00 93.62 88 ASP A CA 1
ATOM 663 C C . ASP A 1 88 ? -12.485 -0.833 13.906 1.00 93.62 88 ASP A C 1
ATOM 665 O O . ASP A 1 88 ? -13.569 -1.185 13.440 1.00 93.62 88 ASP A O 1
ATOM 669 N N . ARG A 1 89 ? -11.566 -1.724 14.284 1.00 93.31 89 ARG A N 1
ATOM 670 C CA . ARG A 1 89 ? -11.754 -3.178 14.157 1.00 93.31 89 ARG A CA 1
ATOM 671 C C . ARG A 1 89 ? -12.832 -3.760 15.080 1.00 93.31 89 ARG A C 1
ATOM 673 O O . ARG A 1 89 ? -13.292 -4.872 14.825 1.00 93.31 89 ARG A O 1
ATOM 680 N N . ALA A 1 90 ? -13.235 -3.052 16.142 1.00 91.75 90 ALA A N 1
ATOM 681 C CA . ALA A 1 90 ? -14.312 -3.506 17.022 1.00 91.75 90 ALA A CA 1
ATOM 682 C C . ALA A 1 90 ? -15.678 -3.389 16.331 1.00 91.75 90 ALA A C 1
ATOM 684 O O . ALA A 1 90 ? -16.516 -4.278 16.484 1.00 91.75 90 ALA A O 1
ATOM 685 N N . THR A 1 91 ? -15.867 -2.325 15.545 1.00 91.00 91 THR A N 1
ATOM 686 C CA . THR A 1 91 ? -17.012 -2.160 14.635 1.00 91.00 91 THR A CA 1
ATOM 687 C C . THR A 1 91 ? -16.829 -2.971 13.345 1.00 91.00 91 THR A C 1
ATOM 689 O O . THR A 1 91 ? -17.799 -3.479 12.786 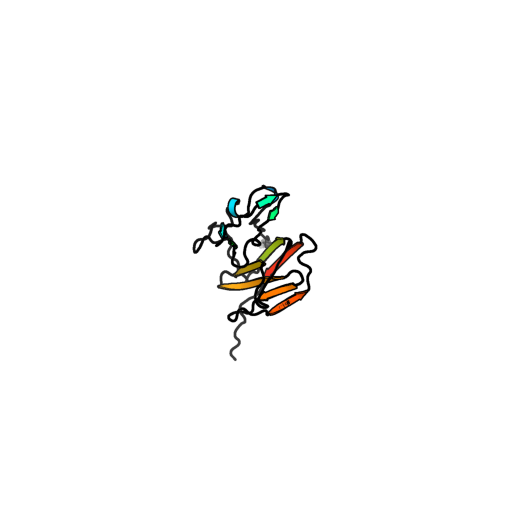1.00 91.00 91 THR A O 1
ATOM 692 N N . GLY A 1 92 ? -15.577 -3.148 12.922 1.00 92.31 92 GLY A N 1
ATOM 693 C CA . GLY A 1 92 ? -15.188 -3.843 11.703 1.00 92.31 92 GLY A CA 1
ATOM 694 C C . GLY A 1 92 ? -15.073 -2.894 10.512 1.00 92.31 92 GLY A C 1
ATOM 695 O O . GLY A 1 92 ? -15.799 -1.904 10.410 1.00 92.31 92 GLY A O 1
ATOM 696 N N . TYR A 1 93 ? -14.145 -3.194 9.608 1.00 94.12 93 TYR A N 1
ATOM 697 C CA . TYR A 1 93 ? -13.939 -2.446 8.369 1.00 94.12 93 TYR A CA 1
ATOM 698 C C . TYR A 1 93 ? -13.374 -3.347 7.267 1.00 94.12 93 TYR A C 1
ATOM 700 O O . TYR A 1 93 ? -12.872 -4.444 7.524 1.00 94.12 93 TYR A O 1
ATOM 708 N N . THR A 1 94 ? -13.440 -2.862 6.030 1.00 96.00 94 THR A N 1
ATOM 709 C CA . THR A 1 94 ? -12.852 -3.522 4.864 1.00 96.00 94 THR A CA 1
ATOM 710 C C . THR A 1 94 ? -11.944 -2.544 4.138 1.00 96.00 94 THR A C 1
ATOM 712 O O . THR A 1 94 ? -12.328 -1.397 3.912 1.00 96.00 94 THR A O 1
ATOM 715 N N . VAL A 1 95 ? -10.744 -3.003 3.788 1.00 96.25 95 VAL A N 1
ATOM 716 C CA . VAL A 1 95 ? -9.855 -2.317 2.848 1.00 96.25 95 VAL A CA 1
ATOM 717 C C . VAL A 1 95 ? -9.843 -3.128 1.561 1.00 96.25 95 VAL A C 1
ATOM 719 O O . VAL A 1 95 ? -9.458 -4.295 1.582 1.00 96.25 95 VAL A O 1
ATOM 722 N N . SER A 1 96 ? -10.273 -2.506 0.467 1.00 97.00 96 SER A N 1
ATOM 723 C CA . SER A 1 96 ? -10.325 -3.125 -0.858 1.00 97.00 96 SER A CA 1
ATOM 724 C C . SER A 1 96 ? -9.207 -2.573 -1.736 1.00 97.00 96 SER A C 1
ATOM 726 O O . SER A 1 96 ? -9.017 -1.356 -1.810 1.00 97.00 96 SER A O 1
ATOM 728 N N . LEU A 1 97 ? -8.472 -3.461 -2.403 1.00 95.38 97 LEU A N 1
ATOM 729 C CA . LEU A 1 97 ? -7.378 -3.113 -3.305 1.00 95.38 97 LEU A CA 1
ATOM 730 C C . LEU A 1 97 ? -7.547 -3.820 -4.650 1.00 95.38 97 LEU A C 1
ATOM 732 O O . LEU A 1 97 ? -7.481 -5.045 -4.725 1.00 95.38 97 LEU A O 1
ATOM 736 N N . ASP A 1 98 ? -7.700 -3.042 -5.719 1.00 96.94 98 ASP A N 1
ATOM 737 C CA . ASP A 1 98 ? -7.660 -3.543 -7.091 1.00 96.94 98 ASP A CA 1
ATOM 738 C C . ASP A 1 98 ? -6.228 -3.513 -7.616 1.00 96.94 98 ASP A C 1
ATOM 740 O O . ASP A 1 98 ? -5.703 -2.451 -7.960 1.00 96.94 98 ASP A O 1
ATOM 744 N N . MET A 1 99 ? -5.587 -4.677 -7.716 1.00 96.19 99 MET A N 1
ATOM 745 C CA . MET A 1 99 ? -4.199 -4.746 -8.171 1.00 96.19 99 MET A CA 1
ATOM 746 C C . MET A 1 99 ? -3.866 -6.017 -8.953 1.00 96.19 99 MET A C 1
ATOM 748 O O . MET A 1 99 ? -4.576 -7.022 -8.926 1.00 96.19 99 MET A O 1
ATOM 752 N N . LYS A 1 100 ? -2.725 -5.961 -9.637 1.00 96.81 100 LYS A N 1
ATOM 753 C CA . LYS A 1 100 ? -2.005 -7.100 -10.206 1.00 96.81 100 LYS A CA 1
ATOM 754 C C . LYS A 1 100 ? -0.525 -6.899 -9.915 1.00 96.81 100 LYS A C 1
ATOM 756 O O . LYS A 1 100 ? 0.001 -5.826 -10.205 1.00 96.81 100 LYS A O 1
ATOM 761 N N . VAL A 1 101 ? 0.150 -7.929 -9.419 1.00 97.25 101 VAL A N 1
ATOM 762 C CA . VAL A 1 101 ? 1.615 -7.928 -9.351 1.00 97.25 101 VAL A CA 1
ATOM 763 C C . VAL A 1 101 ? 2.146 -8.141 -10.770 1.00 97.25 101 VAL A C 1
ATOM 765 O O . VAL A 1 101 ? 1.828 -9.140 -11.414 1.00 97.25 101 VAL A O 1
ATOM 768 N N . LEU A 1 102 ? 2.901 -7.176 -11.303 1.00 96.44 102 LEU A N 1
ATOM 769 C CA . LEU A 1 102 ? 3.485 -7.291 -12.647 1.00 96.44 102 LEU A CA 1
ATOM 770 C C . LEU A 1 102 ? 4.738 -8.167 -12.633 1.00 96.44 102 LEU A C 1
ATOM 772 O O . LEU A 1 102 ? 4.873 -9.074 -13.450 1.00 96.44 102 LEU A O 1
ATOM 776 N N . ALA A 1 103 ? 5.624 -7.893 -11.682 1.00 93.88 103 ALA A N 1
ATOM 777 C CA . ALA A 1 103 ? 6.802 -8.674 -11.361 1.00 93.88 103 ALA A CA 1
ATOM 778 C C . ALA A 1 103 ? 7.127 -8.444 -9.881 1.00 93.88 103 ALA A C 1
ATOM 780 O O . ALA A 1 103 ? 6.895 -7.355 -9.359 1.00 93.88 103 ALA A O 1
ATOM 781 N N . GLU A 1 104 ? 7.651 -9.466 -9.217 1.00 93.38 104 GLU A N 1
ATOM 782 C CA . GLU A 1 104 ? 8.127 -9.384 -7.840 1.00 93.38 104 GLU A CA 1
ATOM 783 C C . GLU A 1 104 ? 9.369 -10.262 -7.707 1.00 93.38 104 GLU A C 1
ATOM 785 O O . GLU A 1 104 ? 9.477 -11.312 -8.345 1.00 93.38 104 GLU A O 1
ATOM 790 N N . SER A 1 105 ? 10.329 -9.791 -6.920 1.00 90.62 105 SER A N 1
ATOM 791 C CA . SER A 1 105 ? 11.511 -10.552 -6.549 1.00 90.62 105 SER A CA 1
ATOM 792 C C . SER A 1 105 ? 11.918 -10.176 -5.136 1.00 90.62 105 SER A C 1
ATOM 794 O O . SER A 1 105 ? 12.000 -8.989 -4.820 1.00 90.62 105 SER A O 1
ATOM 796 N N . HIS A 1 106 ? 12.264 -11.173 -4.334 1.00 90.75 106 HIS A N 1
ATOM 797 C CA . HIS A 1 106 ? 12.745 -10.994 -2.974 1.00 90.75 106 HIS A CA 1
ATOM 798 C C . HIS A 1 106 ? 14.008 -11.824 -2.738 1.00 90.75 106 HIS A C 1
ATOM 800 O O . HIS A 1 106 ? 14.238 -12.862 -3.357 1.00 90.75 106 HIS A O 1
ATOM 806 N N . SER A 1 107 ? 14.843 -11.354 -1.814 1.00 90.00 107 SER A N 1
ATOM 807 C CA . SER A 1 107 ? 16.040 -12.066 -1.339 1.00 90.00 107 SER A CA 1
ATOM 808 C C . SER A 1 107 ? 15.851 -12.697 0.045 1.00 90.00 107 SER A C 1
ATOM 810 O O . SER A 1 107 ? 16.751 -13.361 0.553 1.00 90.00 107 SER A O 1
ATOM 812 N N . SER A 1 108 ? 14.688 -12.486 0.664 1.00 92.12 108 SER A N 1
ATOM 813 C CA . SER A 1 108 ? 14.350 -12.934 2.013 1.00 92.12 108 SER A CA 1
ATOM 814 C C . SER A 1 108 ? 13.006 -13.642 1.996 1.00 92.12 108 SER A C 1
ATOM 816 O O . SER A 1 108 ? 12.055 -13.121 1.425 1.00 92.12 108 SER A O 1
ATOM 818 N N . ASN A 1 109 ? 12.901 -14.765 2.706 1.00 94.44 109 ASN A N 1
ATOM 819 C CA . ASN A 1 109 ? 11.627 -15.467 2.882 1.00 94.44 109 ASN A CA 1
ATOM 820 C C . ASN A 1 109 ? 10.638 -14.706 3.779 1.00 94.44 109 ASN A C 1
ATOM 822 O O . ASN A 1 109 ? 9.485 -15.099 3.864 1.00 94.44 109 ASN A O 1
ATOM 826 N N . ASN A 1 110 ? 11.083 -13.639 4.449 1.00 95.31 110 ASN A N 1
ATOM 827 C CA . ASN A 1 110 ? 10.280 -12.863 5.395 1.00 95.31 110 ASN A CA 1
ATOM 828 C C . ASN A 1 110 ? 9.919 -11.471 4.858 1.00 95.31 110 ASN A C 1
ATOM 830 O O . ASN A 1 110 ? 9.626 -10.580 5.651 1.00 95.31 110 ASN A O 1
ATOM 834 N N . ARG A 1 111 ? 10.043 -11.237 3.543 1.00 91.06 111 ARG A N 1
ATOM 835 C CA . ARG A 1 111 ? 9.727 -9.956 2.892 1.00 91.06 111 ARG A CA 1
ATOM 836 C C . ARG A 1 111 ? 9.170 -10.189 1.498 1.00 91.06 111 ARG A C 1
ATOM 838 O O . ARG A 1 111 ? 9.617 -11.105 0.810 1.00 91.06 111 ARG A O 1
ATOM 845 N N . SER A 1 112 ? 8.261 -9.329 1.062 1.00 92.94 112 SER A N 1
ATOM 846 C CA . SER A 1 112 ? 7.882 -9.236 -0.345 1.00 92.94 112 SER A CA 1
ATOM 847 C C . SER A 1 112 ? 8.293 -7.890 -0.943 1.00 92.94 112 SER A C 1
ATOM 849 O O . SER A 1 112 ? 8.635 -6.942 -0.231 1.00 92.94 112 SER A O 1
ATOM 851 N N . GLY A 1 113 ? 8.282 -7.810 -2.272 1.00 90.50 113 GLY A N 1
ATOM 852 C CA . GLY A 1 113 ? 8.422 -6.546 -2.992 1.00 90.50 113 GLY A CA 1
ATOM 853 C C . GLY A 1 113 ? 7.169 -5.659 -2.963 1.00 90.50 113 GLY A C 1
ATOM 854 O O . GLY A 1 113 ? 7.261 -4.495 -3.350 1.00 90.50 113 GLY A O 1
ATOM 855 N N . VAL A 1 114 ? 6.008 -6.172 -2.531 1.00 94.12 114 VAL A N 1
ATOM 856 C CA . VAL A 1 114 ? 4.732 -5.437 -2.520 1.00 94.12 114 VAL A CA 1
ATOM 857 C C . VAL A 1 114 ? 3.896 -5.837 -1.307 1.00 94.12 114 VAL A C 1
ATOM 859 O O . VAL A 1 114 ? 3.468 -6.981 -1.205 1.00 94.12 114 VAL A O 1
ATOM 862 N N . GLY A 1 115 ? 3.577 -4.879 -0.437 1.00 95.44 115 GLY A N 1
ATOM 863 C CA . GLY A 1 115 ? 2.775 -5.130 0.760 1.00 95.44 115 GLY A CA 1
ATOM 864 C C . GLY A 1 115 ? 1.659 -4.113 0.988 1.00 95.44 115 GLY A C 1
ATOM 865 O O . GLY A 1 115 ? 1.653 -3.019 0.420 1.00 95.44 115 GLY A O 1
ATOM 866 N N . LEU A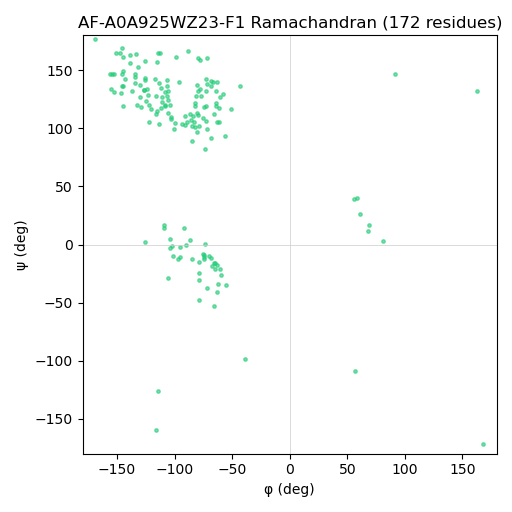 1 116 ? 0.716 -4.483 1.853 1.00 96.75 116 LEU A N 1
ATOM 867 C CA . LEU A 1 116 ? -0.331 -3.617 2.389 1.00 96.75 116 LEU A CA 1
ATOM 868 C C . LEU A 1 116 ? -0.229 -3.610 3.915 1.00 96.75 116 LEU A C 1
ATOM 870 O O . LEU A 1 116 ? -0.414 -4.641 4.557 1.00 96.75 116 LEU A O 1
ATOM 874 N N . ILE A 1 117 ? -0.008 -2.429 4.491 1.00 95.75 117 ILE A N 1
ATOM 875 C CA . ILE A 1 117 ? -0.004 -2.219 5.941 1.00 95.75 117 ILE A CA 1
ATOM 876 C C . ILE A 1 117 ? -1.289 -1.494 6.324 1.00 95.75 117 ILE A C 1
ATOM 878 O O . ILE A 1 117 ? -1.574 -0.408 5.815 1.00 95.75 117 ILE A O 1
ATOM 882 N N . VAL A 1 118 ? -2.051 -2.072 7.249 1.00 96.00 118 VAL A N 1
ATOM 883 C CA . VAL A 1 118 ? -3.266 -1.461 7.791 1.00 96.00 118 VAL A CA 1
ATOM 884 C C . VAL A 1 118 ? -3.161 -1.383 9.302 1.00 96.00 118 VAL A C 1
ATOM 886 O O . VAL A 1 118 ? -2.979 -2.400 9.963 1.00 96.00 118 VAL A O 1
ATOM 889 N N . LEU A 1 119 ? -3.305 -0.176 9.851 1.00 95.06 119 LEU A N 1
ATOM 890 C CA . LEU A 1 119 ? -3.304 0.076 11.289 1.00 95.06 119 LEU A CA 1
ATOM 891 C C . LEU A 1 119 ? -4.701 0.497 11.743 1.00 95.06 119 LEU A C 1
ATOM 893 O O . LEU A 1 119 ? -5.253 1.491 11.271 1.00 95.06 119 LEU A O 1
ATOM 897 N N . SER A 1 120 ? -5.257 -0.256 12.686 1.00 95.44 120 SER A N 1
ATOM 898 C CA . SER A 1 120 ? -6.501 0.103 13.362 1.00 95.44 120 SER A CA 1
ATOM 899 C C . SER A 1 120 ? -6.276 1.284 14.313 1.00 95.44 120 SER A C 1
ATOM 901 O O . SER A 1 120 ? -5.157 1.550 14.754 1.00 95.44 120 SER A O 1
ATOM 903 N N . SER A 1 121 ? -7.351 1.975 14.689 1.00 94.44 121 SER A N 1
ATOM 904 C CA . SER A 1 121 ? -7.314 3.124 15.607 1.00 94.44 121 SER A CA 1
ATOM 905 C C . SER A 1 121 ? -6.774 2.789 17.004 1.00 94.44 121 SER A C 1
ATOM 907 O O . SER A 1 121 ? -6.298 3.678 17.707 1.00 94.44 121 SER A O 1
ATOM 909 N N . ASP A 1 122 ? -6.799 1.514 17.402 1.00 93.44 122 ASP A N 1
ATOM 910 C CA . ASP A 1 122 ? -6.210 0.999 18.641 1.00 93.44 122 ASP A CA 1
ATOM 911 C C . ASP A 1 122 ? -4.755 0.513 18.483 1.00 93.44 122 ASP A C 1
ATOM 913 O O . ASP A 1 122 ? -4.232 -0.145 19.383 1.00 93.44 122 ASP A O 1
ATOM 917 N N . LEU A 1 123 ? -4.102 0.864 17.367 1.00 91.75 123 LEU A N 1
ATOM 918 C CA . LEU A 1 123 ? -2.711 0.552 17.005 1.00 91.75 123 LEU A CA 1
ATOM 919 C C . LEU A 1 123 ? -2.420 -0.930 16.728 1.00 91.75 123 LEU A C 1
ATOM 921 O O . LEU A 1 123 ? -1.260 -1.315 16.591 1.00 91.75 123 LEU A O 1
ATOM 925 N N . PHE A 1 124 ? -3.453 -1.763 16.599 1.00 91.88 124 PHE A N 1
ATOM 926 C CA . PHE A 1 124 ? -3.288 -3.121 16.089 1.00 91.88 124 PHE A CA 1
ATOM 927 C C . PHE A 1 124 ? -3.224 -3.104 14.566 1.00 91.88 124 PHE A C 1
ATOM 929 O O . PHE A 1 124 ? -4.102 -2.539 13.906 1.00 91.88 124 PHE A O 1
ATOM 936 N N . GLY A 1 125 ? -2.185 -3.736 14.029 1.00 91.88 125 GLY A N 1
ATOM 937 C CA . GLY A 1 125 ? -1.899 -3.761 12.604 1.00 91.88 125 GLY A CA 1
ATOM 938 C C . GLY A 1 125 ? -1.991 -5.143 11.979 1.00 91.88 125 GLY A C 1
ATOM 939 O O . GLY A 1 125 ? -1.832 -6.154 12.661 1.00 91.88 125 GLY A O 1
ATOM 940 N N . ILE A 1 126 ? -2.218 -5.154 10.670 1.00 94.06 126 ILE A N 1
ATOM 941 C CA . ILE A 1 126 ? -1.975 -6.292 9.783 1.00 94.06 126 ILE A CA 1
ATOM 942 C C . ILE A 1 126 ? -1.033 -5.799 8.685 1.00 94.06 126 ILE A C 1
ATOM 944 O O . ILE A 1 126 ? -1.255 -4.727 8.119 1.00 94.06 126 ILE A O 1
ATOM 948 N N . GLU A 1 127 ? -0.006 -6.587 8.389 1.00 95.62 127 GLU A N 1
ATOM 949 C CA . GLU A 1 127 ? 0.868 -6.409 7.232 1.00 95.62 127 GLU A CA 1
ATOM 950 C C . GLU A 1 127 ? 0.688 -7.628 6.325 1.00 95.62 127 GLU A C 1
ATOM 952 O O . GLU A 1 127 ? 0.971 -8.758 6.728 1.00 95.62 127 GLU A O 1
ATOM 957 N N . LEU A 1 128 ? 0.109 -7.387 5.145 1.00 96.56 128 LEU A N 1
ATOM 958 C CA . LEU A 1 128 ? -0.041 -8.369 4.076 1.00 96.56 128 LEU A CA 1
ATOM 959 C C . LEU A 1 128 ? 1.102 -8.213 3.087 1.00 96.56 128 LEU A C 1
ATOM 961 O O . LEU A 1 128 ? 1.444 -7.097 2.700 1.00 96.56 128 LEU A O 1
ATOM 965 N N . GLU A 1 129 ? 1.614 -9.333 2.617 1.00 96.94 129 GLU A N 1
ATOM 966 C CA . GLU A 1 129 ? 2.774 -9.421 1.745 1.00 96.94 129 GLU A CA 1
ATOM 967 C C . GLU A 1 129 ? 2.382 -10.238 0.504 1.00 96.94 129 GLU A C 1
ATOM 969 O O . GLU A 1 129 ? 1.733 -11.284 0.611 1.00 96.94 129 GLU A O 1
ATOM 974 N N . PHE A 1 130 ? 2.724 -9.740 -0.687 1.00 97.25 130 PHE A N 1
ATOM 975 C CA . PHE A 1 130 ? 2.292 -10.311 -1.964 1.00 97.25 130 PHE A CA 1
ATOM 976 C C . PHE A 1 130 ? 3.492 -10.875 -2.722 1.00 97.25 130 PHE A C 1
ATOM 978 O O . PHE A 1 130 ? 4.256 -10.146 -3.355 1.00 97.25 130 PHE A O 1
ATOM 985 N N . TRP A 1 131 ? 3.625 -12.198 -2.717 1.00 97.25 131 TRP A N 1
ATOM 986 C CA . TRP A 1 131 ? 4.495 -12.919 -3.643 1.00 97.25 131 TRP A CA 1
ATOM 987 C C . TRP A 1 131 ? 3.746 -13.261 -4.930 1.00 97.25 131 TRP A C 1
ATOM 989 O O . TRP A 1 131 ? 2.519 -13.189 -5.013 1.00 97.25 131 TRP A O 1
ATOM 999 N N . SER A 1 132 ? 4.481 -13.666 -5.968 1.00 97.19 132 SER A N 1
ATOM 1000 C CA . SER A 1 132 ? 3.882 -14.045 -7.261 1.00 97.19 132 SER A CA 1
ATOM 1001 C C . SER A 1 132 ? 2.877 -15.213 -7.174 1.00 97.19 132 SER A C 1
ATOM 1003 O O . SER A 1 132 ? 1.971 -15.318 -8.006 1.00 97.19 132 SER A O 1
ATOM 1005 N N . ASN A 1 133 ? 3.021 -16.079 -6.167 1.00 96.62 133 ASN A N 1
ATOM 1006 C CA . ASN A 1 133 ? 2.268 -17.322 -5.978 1.00 96.62 133 ASN A CA 1
ATOM 1007 C C . ASN A 1 133 ? 1.577 -17.445 -4.607 1.00 96.62 133 ASN A C 1
ATOM 1009 O O . ASN A 1 133 ? 0.961 -18.480 -4.336 1.00 96.62 133 ASN A O 1
ATOM 1013 N N . GLU A 1 134 ? 1.677 -16.431 -3.750 1.00 97.75 134 GLU A N 1
ATOM 1014 C CA . GLU A 1 134 ? 1.153 -16.464 -2.387 1.00 97.75 134 GLU A CA 1
ATOM 1015 C C . GLU A 1 134 ? 0.841 -15.056 -1.880 1.00 97.75 134 GLU A C 1
ATOM 1017 O O . GLU A 1 134 ? 1.537 -14.094 -2.203 1.00 97.75 134 GLU A O 1
ATOM 1022 N N . ILE A 1 135 ? -0.198 -14.956 -1.054 1.00 97.69 135 ILE A N 1
ATOM 1023 C CA . ILE A 1 135 ? -0.440 -13.798 -0.195 1.00 97.69 135 ILE A CA 1
ATOM 1024 C C . ILE A 1 135 ? -0.342 -14.289 1.239 1.00 97.69 135 ILE A C 1
ATOM 1026 O O . ILE A 1 135 ? -1.004 -15.266 1.594 1.00 97.69 135 ILE A O 1
ATOM 1030 N N . TRP A 1 136 ? 0.464 -13.622 2.053 1.00 97.62 136 TRP A N 1
ATOM 1031 C CA . TRP A 1 136 ? 0.735 -14.042 3.423 1.00 97.62 136 TRP A CA 1
ATOM 1032 C C . TRP A 1 136 ? 0.763 -12.858 4.384 1.00 97.62 136 TRP A C 1
ATOM 1034 O O . TRP A 1 136 ? 0.821 -11.701 3.971 1.00 97.62 136 TRP A O 1
ATOM 1044 N N . VAL A 1 137 ? 0.653 -13.152 5.678 1.00 96.38 137 VAL A N 1
ATOM 1045 C CA . VAL A 1 137 ? 0.663 -12.156 6.754 1.00 96.38 137 VAL A CA 1
ATOM 1046 C C . VAL A 1 137 ? 1.981 -12.204 7.508 1.00 96.38 137 VAL A C 1
ATOM 1048 O O . VAL A 1 137 ? 2.511 -13.282 7.787 1.00 96.38 137 VAL A O 1
ATOM 1051 N N . GLN A 1 138 ? 2.497 -11.046 7.895 1.00 94.94 138 GLN A N 1
ATOM 1052 C CA . GLN A 1 138 ? 3.703 -10.982 8.708 1.00 94.94 138 GLN A CA 1
ATOM 1053 C C . GLN A 1 138 ? 3.400 -11.225 10.195 1.00 94.94 138 GLN A C 1
ATOM 1055 O O . GLN A 1 138 ? 2.415 -10.720 10.742 1.00 94.94 138 GLN A O 1
ATOM 1060 N N . SER A 1 139 ? 4.237 -12.023 10.865 1.00 92.69 139 SER A N 1
ATOM 1061 C CA . SER A 1 139 ? 4.125 -12.263 12.304 1.00 92.69 139 SER A CA 1
ATOM 1062 C C . SER A 1 139 ? 4.570 -11.035 13.100 1.00 92.69 139 SER A C 1
ATOM 1064 O O . SER A 1 139 ? 5.524 -10.355 12.731 1.00 92.69 139 SER A O 1
ATOM 1066 N N . GLY A 1 140 ? 3.863 -10.779 14.207 1.00 85.69 140 GLY A N 1
ATOM 1067 C CA . GLY A 1 140 ? 3.880 -9.533 14.980 1.00 85.69 140 GLY A CA 1
ATOM 1068 C C . GLY A 1 140 ? 5.236 -8.836 15.141 1.00 85.69 140 GLY A C 1
ATOM 1069 O O . GLY A 1 140 ? 5.626 -8.026 14.313 1.00 85.69 140 GLY A O 1
ATOM 1070 N N . ALA A 1 141 ? 5.908 -9.030 16.277 1.00 88.19 141 ALA A N 1
ATOM 1071 C CA . ALA A 1 141 ? 7.108 -8.248 16.606 1.00 88.19 141 ALA A CA 1
ATOM 1072 C C . ALA A 1 141 ? 8.407 -8.811 16.000 1.00 88.19 141 ALA A C 1
ATOM 1074 O O . ALA A 1 141 ? 9.445 -8.155 16.057 1.00 88.19 141 ALA A O 1
ATOM 1075 N N . ASP A 1 142 ? 8.367 -10.035 15.479 1.00 91.19 142 ASP A N 1
ATOM 1076 C CA . ASP A 1 142 ? 9.500 -10.766 14.908 1.00 91.19 142 ASP A CA 1
ATOM 1077 C C . ASP A 1 142 ? 9.604 -10.628 13.383 1.00 91.19 142 ASP A C 1
ATOM 1079 O O . ASP A 1 142 ? 10.653 -10.954 12.826 1.00 91.19 142 ASP A O 1
ATOM 1083 N N . PHE A 1 143 ? 8.574 -10.081 12.727 1.00 90.56 143 PHE A N 1
ATOM 1084 C CA . PHE A 1 143 ? 8.560 -9.770 11.298 1.00 90.56 143 PHE A CA 1
ATOM 1085 C C . PHE A 1 143 ? 8.880 -10.986 10.406 1.00 90.56 143 PHE A C 1
ATOM 1087 O O . PHE A 1 143 ? 9.607 -10.869 9.416 1.00 90.56 143 PHE A O 1
ATOM 1094 N N . LEU A 1 144 ? 8.374 -12.170 10.768 1.00 96.12 144 LEU A N 1
ATOM 1095 C CA . LEU A 1 144 ? 8.578 -13.415 10.023 1.00 96.12 144 LEU A CA 1
ATOM 1096 C C . LEU A 1 144 ? 7.382 -13.735 9.126 1.00 96.12 144 LEU A C 1
ATOM 1098 O O . LEU A 1 144 ? 6.275 -13.232 9.312 1.00 96.12 144 LEU A O 1
ATOM 1102 N N . HIS A 1 145 ? 7.613 -14.605 8.149 1.00 96.94 145 HIS A N 1
ATOM 1103 C CA . HIS A 1 145 ? 6.548 -15.188 7.343 1.00 96.94 145 HIS A CA 1
ATOM 1104 C C . HIS A 1 145 ? 5.625 -16.056 8.208 1.00 96.94 145 HIS A C 1
ATOM 1106 O O . HIS A 1 145 ? 6.096 -17.004 8.840 1.00 96.94 145 HIS A O 1
ATOM 1112 N N . ALA A 1 146 ? 4.323 -15.742 8.236 1.00 96.25 146 ALA A N 1
ATOM 1113 C CA . ALA A 1 146 ? 3.329 -16.468 9.027 1.00 96.25 146 ALA A CA 1
ATOM 1114 C C . ALA A 1 146 ? 2.283 -17.192 8.158 1.00 96.25 146 ALA A C 1
ATOM 1116 O O . ALA A 1 146 ? 2.630 -18.031 7.334 1.00 96.25 146 ALA A O 1
ATOM 1117 N N . GLU A 1 147 ? 0.994 -16.954 8.398 1.00 96.88 147 GLU A N 1
ATOM 1118 C CA . GLU A 1 147 ? -0.093 -17.609 7.671 1.00 96.88 147 GLU A CA 1
ATOM 1119 C C . GLU A 1 147 ? -0.198 -17.075 6.237 1.00 96.88 147 GLU A C 1
ATOM 1121 O O . GLU A 1 147 ? -0.104 -15.868 6.011 1.00 96.88 147 GLU A O 1
ATOM 1126 N N . GLY A 1 148 ? -0.419 -17.972 5.276 1.00 97.00 148 GLY A N 1
ATOM 1127 C CA . GLY A 1 148 ? -0.473 -17.640 3.857 1.00 97.00 148 GLY A CA 1
ATOM 1128 C C . GLY A 1 148 ? -1.486 -18.469 3.079 1.00 97.00 148 GLY A C 1
ATOM 1129 O O . GLY A 1 148 ? -1.951 -19.525 3.519 1.00 97.00 148 GLY A O 1
ATOM 1130 N N . ALA A 1 149 ? -1.849 -17.956 1.908 1.00 97.75 149 ALA A N 1
ATOM 1131 C CA . ALA A 1 149 ? -2.750 -18.589 0.962 1.00 97.75 149 ALA A CA 1
ATOM 1132 C C . ALA A 1 149 ? -2.126 -18.598 -0.437 1.00 97.75 149 ALA A C 1
ATOM 1134 O O . ALA A 1 149 ? -1.753 -17.556 -0.980 1.00 97.75 149 ALA A O 1
ATOM 1135 N N . ALA A 1 150 ? -2.072 -19.782 -1.052 1.00 98.06 150 ALA A N 1
ATOM 1136 C CA . ALA A 1 150 ? -1.579 -19.946 -2.413 1.00 98.06 150 ALA A CA 1
ATOM 1137 C C . ALA A 1 150 ? -2.513 -19.249 -3.418 1.00 98.06 150 ALA A C 1
ATOM 1139 O O . ALA A 1 150 ? -3.653 -19.672 -3.626 1.00 98.06 150 ALA A O 1
ATOM 1140 N N . VAL A 1 151 ? -2.019 -18.185 -4.054 1.00 96.31 151 VAL A N 1
ATOM 1141 C CA . VAL A 1 151 ? -2.759 -17.344 -5.005 1.00 96.31 151 VAL A CA 1
ATOM 1142 C C . VAL A 1 151 ? -1.796 -16.839 -6.075 1.00 96.31 151 VAL A C 1
ATOM 1144 O O . VAL A 1 151 ? -0.759 -16.268 -5.766 1.00 96.31 151 VAL A O 1
ATOM 1147 N N . ASN A 1 152 ? -2.143 -16.984 -7.355 1.00 97.12 152 ASN A N 1
ATOM 1148 C CA . ASN A 1 152 ? -1.353 -16.377 -8.428 1.00 97.12 152 ASN A CA 1
ATOM 1149 C C . ASN A 1 152 ? -1.698 -14.885 -8.584 1.00 97.12 152 ASN A C 1
ATOM 1151 O O . ASN A 1 152 ? -2.643 -14.530 -9.300 1.00 97.12 152 ASN A O 1
ATOM 1155 N N . THR A 1 153 ? -0.891 -14.022 -7.966 1.00 97.50 153 THR A N 1
ATOM 1156 C CA . THR A 1 153 ? -1.072 -12.558 -7.938 1.00 97.50 153 THR A CA 1
ATOM 1157 C C . THR A 1 153 ? -0.725 -11.868 -9.264 1.00 97.50 153 THR A C 1
ATOM 1159 O O . THR A 1 153 ? -1.028 -10.686 -9.454 1.00 97.50 153 THR A O 1
ATOM 1162 N N . THR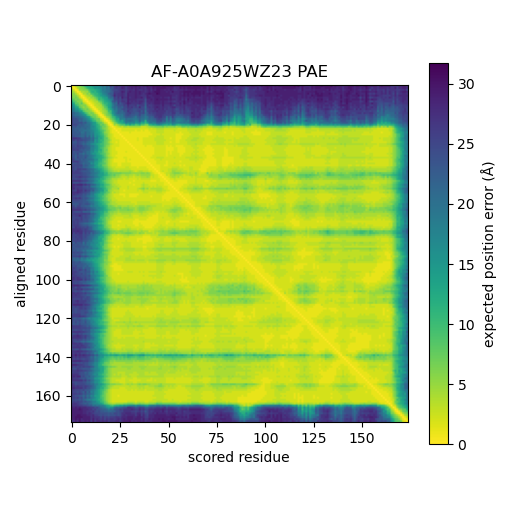 A 1 154 ? -0.131 -12.607 -10.209 1.00 97.56 154 THR A N 1
ATOM 1163 C CA . THR A 1 154 ? 0.301 -12.104 -11.526 1.00 97.56 154 THR A CA 1
ATOM 1164 C C . THR A 1 154 ? -0.705 -12.373 -12.647 1.00 97.56 154 THR A C 1
ATOM 1166 O O . THR A 1 154 ? -0.601 -11.814 -13.743 1.00 97.56 154 THR A O 1
ATOM 1169 N N . SER A 1 155 ? -1.701 -13.226 -12.403 1.00 95.44 155 SER A N 1
ATOM 1170 C CA . SER A 1 155 ? -2.607 -13.730 -13.441 1.00 95.44 155 SER A CA 1
ATOM 1171 C C . SER A 1 155 ? -3.498 -12.636 -14.043 1.00 95.44 155 SER A C 1
ATOM 1173 O O . SER A 1 155 ? -3.494 -12.420 -15.258 1.00 95.44 155 SER A O 1
ATOM 1175 N N . ALA A 1 156 ? -4.204 -11.888 -13.201 1.00 95.56 156 ALA A N 1
ATOM 1176 C CA . ALA A 1 156 ? -5.154 -10.859 -13.599 1.00 95.56 156 ALA A CA 1
ATOM 1177 C C . ALA A 1 156 ? -5.153 -9.691 -12.607 1.00 95.56 156 ALA A C 1
ATOM 1179 O O . ALA A 1 156 ? -4.560 -9.766 -11.535 1.00 95.56 156 ALA A O 1
ATOM 1180 N N . ASN A 1 157 ? -5.813 -8.599 -12.993 1.00 95.69 157 ASN A N 1
ATOM 1181 C CA . ASN 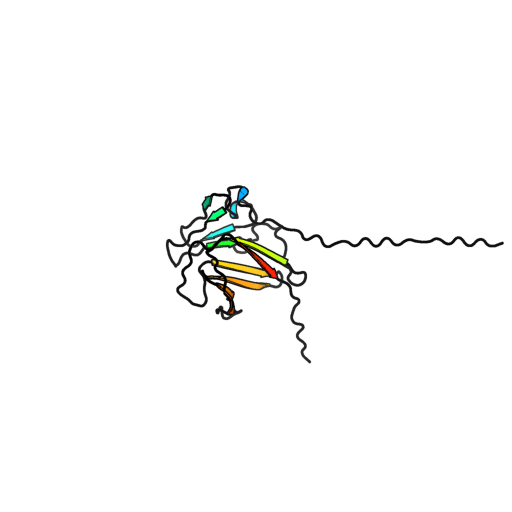A 1 157 ? -6.179 -7.564 -12.037 1.00 95.69 157 ASN A CA 1
ATOM 1182 C C . ASN A 1 157 ? -7.315 -8.091 -11.164 1.00 95.69 157 ASN A C 1
ATOM 1184 O O . ASN A 1 157 ? -8.390 -8.384 -11.687 1.00 95.69 157 ASN A O 1
ATOM 1188 N N . THR A 1 158 ? -7.072 -8.165 -9.864 1.00 96.38 158 THR A N 1
ATOM 1189 C CA . THR A 1 158 ? -7.962 -8.792 -8.889 1.00 96.38 158 THR A CA 1
ATOM 1190 C C . THR A 1 158 ? -8.266 -7.803 -7.774 1.00 96.38 158 THR A C 1
ATOM 1192 O O . THR A 1 158 ? -7.384 -7.050 -7.358 1.00 96.38 158 THR A O 1
ATOM 1195 N N . THR A 1 159 ? -9.510 -7.814 -7.304 1.00 97.12 159 THR A N 1
ATOM 1196 C CA . THR A 1 159 ? -9.923 -7.115 -6.086 1.00 97.12 159 THR A CA 1
ATOM 1197 C C . THR A 1 159 ? -9.587 -7.986 -4.882 1.00 97.12 159 THR A C 1
ATOM 1199 O O . THR A 1 159 ? -10.052 -9.123 -4.791 1.00 97.12 159 THR A O 1
ATOM 1202 N N . TYR A 1 160 ? -8.784 -7.459 -3.964 1.00 96.44 160 TYR A N 1
ATOM 1203 C CA . TYR A 1 160 ? -8.469 -8.092 -2.688 1.00 96.44 160 TYR A CA 1
ATOM 1204 C C . TYR A 1 160 ? -9.165 -7.332 -1.565 1.00 96.44 160 TYR A C 1
ATOM 1206 O O . TYR A 1 160 ? -8.891 -6.149 -1.364 1.00 96.44 160 TYR A O 1
ATOM 1214 N N . ASP A 1 161 ? -10.032 -8.022 -0.827 1.00 97.06 161 ASP A N 1
ATOM 1215 C CA . ASP A 1 161 ? -10.741 -7.463 0.322 1.00 97.06 161 ASP A CA 1
ATOM 1216 C C . ASP A 1 161 ? -10.109 -7.959 1.624 1.00 97.06 161 ASP A C 1
ATOM 1218 O O . ASP A 1 161 ? -10.281 -9.114 2.021 1.00 97.06 161 ASP A O 1
ATOM 1222 N N . LEU A 1 162 ? -9.406 -7.071 2.328 1.00 95.88 162 LEU A N 1
ATOM 1223 C CA . LEU A 1 162 ? -8.988 -7.316 3.703 1.00 95.88 162 LEU A CA 1
ATOM 1224 C C . LEU A 1 162 ? -10.132 -6.931 4.640 1.00 95.88 162 LEU A C 1
ATOM 1226 O O . LEU A 1 162 ? -10.359 -5.753 4.925 1.00 95.88 162 LEU A O 1
ATOM 1230 N N . VAL A 1 163 ? -10.856 -7.936 5.129 1.00 95.88 163 VAL A N 1
ATOM 1231 C CA . VAL A 1 163 ? -11.934 -7.754 6.105 1.00 95.88 163 VAL A CA 1
ATOM 1232 C C . VAL A 1 163 ? -11.370 -7.879 7.515 1.00 95.88 163 VAL A C 1
ATOM 1234 O O . VAL A 1 163 ? -11.028 -8.971 7.965 1.00 95.88 163 VAL A O 1
ATOM 1237 N N . VAL A 1 164 ? -11.333 -6.769 8.248 1.00 93.81 164 VAL A N 1
ATOM 1238 C CA . VAL A 1 164 ? -10.864 -6.740 9.634 1.00 93.81 164 VAL A CA 1
ATOM 1239 C C . VAL A 1 164 ? -12.059 -6.632 10.563 1.00 93.81 164 VAL A C 1
ATOM 1241 O O . VAL A 1 164 ? -12.827 -5.675 10.519 1.00 93.81 164 VAL A O 1
ATOM 1244 N N . HIS A 1 165 ? -12.204 -7.620 11.435 1.00 90.88 165 HIS A N 1
ATOM 1245 C CA . HIS A 1 165 ? -13.217 -7.642 12.478 1.00 90.88 165 HIS A CA 1
ATOM 1246 C C . HIS A 1 165 ? -12.638 -8.322 13.715 1.00 90.88 165 HIS A C 1
ATOM 1248 O O . HIS A 1 165 ? -11.962 -9.343 13.626 1.00 90.88 165 HIS A O 1
ATOM 1254 N N . GLY A 1 166 ? -12.890 -7.759 14.891 1.00 81.56 166 GLY A N 1
ATOM 1255 C CA . GLY A 1 166 ? -12.475 -8.391 16.133 1.00 81.56 166 GLY A CA 1
ATOM 1256 C C . GLY A 1 166 ? -12.468 -7.429 17.305 1.00 81.56 166 GLY A C 1
ATOM 1257 O O . GLY A 1 166 ? -11.883 -6.350 17.254 1.00 81.56 166 GLY A O 1
ATOM 1258 N N . SER A 1 167 ? -13.062 -7.863 18.412 1.00 60.03 167 SER A N 1
ATOM 1259 C CA . SER A 1 167 ? -12.857 -7.229 19.713 1.00 60.03 167 SER A CA 1
ATOM 1260 C C . SER A 1 167 ? -11.524 -7.694 20.316 1.00 60.03 167 SER A C 1
ATOM 1262 O O . SER A 1 167 ? -10.969 -8.719 19.916 1.00 60.03 167 SER A O 1
ATOM 1264 N N . LYS A 1 168 ? -10.975 -6.940 21.281 1.00 54.03 168 LYS A N 1
ATOM 1265 C CA . LYS A 1 168 ? -9.879 -7.427 22.141 1.00 54.03 168 LYS A CA 1
ATOM 1266 C C . LYS A 1 168 ? -10.176 -8.870 22.579 1.00 54.03 168 LYS A C 1
ATOM 1268 O O . LYS A 1 168 ? -11.300 -9.112 23.032 1.00 54.03 168 LYS A O 1
ATOM 1273 N N . PRO A 1 169 ? -9.196 -9.795 22.568 1.00 44.25 169 PRO A N 1
ATOM 1274 C CA . PRO A 1 169 ? -9.291 -10.971 23.414 1.00 44.25 169 PRO A CA 1
ATOM 1275 C C . PRO A 1 169 ? -9.597 -10.469 24.824 1.00 44.25 169 PRO A C 1
ATOM 1277 O O . PRO A 1 169 ? -8.831 -9.692 25.402 1.00 44.25 169 PRO A O 1
ATOM 1280 N N . LYS A 1 170 ? -10.762 -10.831 25.367 1.00 40.84 170 LYS A N 1
ATOM 1281 C CA . LYS A 1 170 ? -10.982 -10.672 26.799 1.00 40.84 170 LYS A CA 1
ATOM 1282 C C . LYS A 1 170 ? -9.930 -11.566 27.435 1.00 40.84 170 LYS A C 1
ATOM 1284 O O . LYS A 1 170 ? -10.082 -12.783 27.379 1.00 40.84 170 LYS A O 1
ATOM 1289 N N . ASN A 1 171 ? -8.872 -10.983 27.995 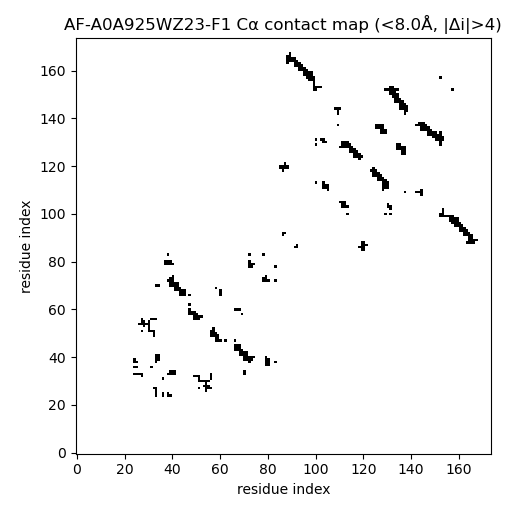1.00 42.75 171 ASN A N 1
ATOM 1290 C CA . ASN A 1 171 ? -8.014 -11.695 28.929 1.00 42.75 171 ASN A CA 1
ATOM 1291 C C . ASN A 1 171 ? -8.927 -12.189 30.053 1.00 42.75 171 ASN A C 1
ATOM 1293 O O . ASN A 1 171 ? -9.227 -11.458 30.994 1.00 42.75 171 ASN A O 1
ATOM 1297 N N . LYS A 1 172 ? -9.424 -13.421 29.931 1.00 38.59 172 LYS A N 1
ATOM 1298 C CA . LYS A 1 172 ? -9.905 -14.184 31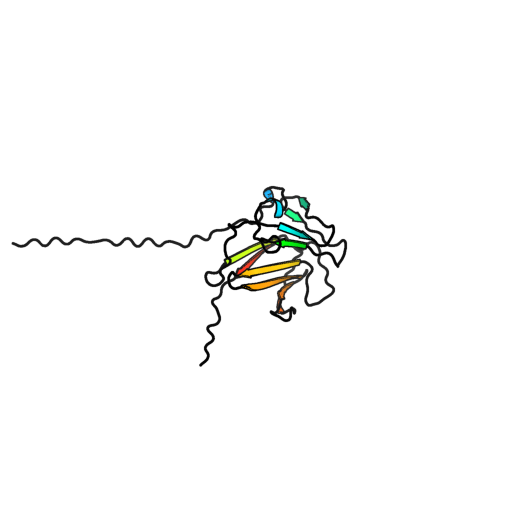.070 1.00 38.59 172 LYS A CA 1
ATOM 1299 C C . LYS A 1 172 ? -8.650 -14.622 31.807 1.00 38.59 172 LYS A C 1
ATOM 1301 O O . LYS A 1 172 ? -8.160 -15.722 31.596 1.00 38.59 172 LYS A O 1
ATOM 1306 N N . MET A 1 173 ? -8.113 -13.728 32.630 1.00 40.41 173 MET A N 1
ATOM 1307 C CA . MET A 1 173 ? -7.428 -14.195 33.825 1.00 40.41 173 MET A CA 1
ATOM 1308 C C . MET A 1 173 ? -8.539 -14.693 34.753 1.00 40.41 173 MET A C 1
ATOM 1310 O O . MET A 1 173 ? -9.292 -13.892 35.308 1.00 40.41 173 MET A O 1
ATOM 1314 N N . GLN A 1 174 ? -8.733 -16.012 34.756 1.00 38.66 174 GLN A N 1
ATOM 1315 C CA . GLN A 1 174 ? -9.247 -16.723 35.923 1.00 38.66 174 GLN A CA 1
ATOM 1316 C C . GLN A 1 174 ? -8.058 -17.049 36.817 1.00 38.66 174 GLN A C 1
ATOM 1318 O O . GLN A 1 174 ? -6.990 -17.363 36.245 1.00 38.66 174 GLN A O 1
#

pLDDT: mean 87.52, std 16.74, range [38.59, 98.06]

Secondary structure (DSSP, 8-state):
----------------PPPP----S--GGGSS-GGGTTS-EEEESSS---EEETTEEE---TT-TT--EEEESEETTEES-TTPPP--TTT-EEEEEEE--S----S-TT--SSEEEEE-TTS-EEEEEE-SSEEEEE-TTT--EEEEEE--TTSS-EEEEEEE----------

Radius of gyration: 22.76 Å; Cα contacts (8 Å, |Δi|>4): 272; chains: 1; bounding box: 89×35×55 Å

Sequence (174 aa):
MRSRLFVLTTLLITLLGSRAHALDLYNGALGTTPDQQGWLKFNTDGASTPTTAGNKTTFDTSAAQSERGGFSNYNLIFPVNVAFPPLDRATGYTVSLDMKVLAESHSSNNRSGVGLIVLSSDLFGIELEFWSNEIWVQSGADFLHAEGAAVNTTSANTTYDLVVHGSKPKNKMQ

Mean predicted aligned error: 8.33 Å

Foldseek 3Di:
DDDDDDDDDDDDDPPPPDDDDDDDCDWLVVQDDSCVPQQKNKDKPDDWDWHHDPSDIDTDPPVDPVIDIDIDCDDVPHGSDPPDDAAAQAVKDKDKDFDADQDWDDPDQLATPDWDWDAGPVRDIWIWHDDQFKIFTADPPVSGTDDIDGDRRHPDGDMDIDIRHDDPPPPPPD